Protein AF-A0A9W5K7A0-F1 (afdb_monomer_lite)

Organism: Bacillus cereus (strain VD014) (NCBI:txid1053223)

pLDDT: mean 71.96, std 7.67, range [50.91, 84.06]

Sequence (58 aa):
MKKVKNPDIKIECVEDKYVLYCLVSGIDPETFWHEPISSVERIYAGITAFEAWRNNPK

Radius of gyration: 13.46 Å; chains: 1; bounding box: 25×26×36 Å

Structure (mmCIF, N/CA/C/O backbone):
data_AF-A0A9W5K7A0-F1
#
_entry.id   AF-A0A9W5K7A0-F1
#
loop_
_atom_site.group_PDB
_atom_site.id
_atom_site.type_symbol
_atom_site.label_atom_id
_atom_site.label_alt_id
_atom_site.label_comp_id
_atom_site.label_asym_id
_atom_site.label_entity_id
_atom_site.label_seq_id
_atom_site.pdbx_PDB_ins_code
_atom_site.Cartn_x
_atom_site.Cartn_y
_atom_site.Cartn_z
_atom_site.occupancy
_atom_site.B_iso_or_equiv
_atom_site.auth_seq_id
_atom_site.auth_comp_id
_atom_site.auth_asym_id
_atom_site.auth_atom_id
_atom_site.pdbx_PDB_model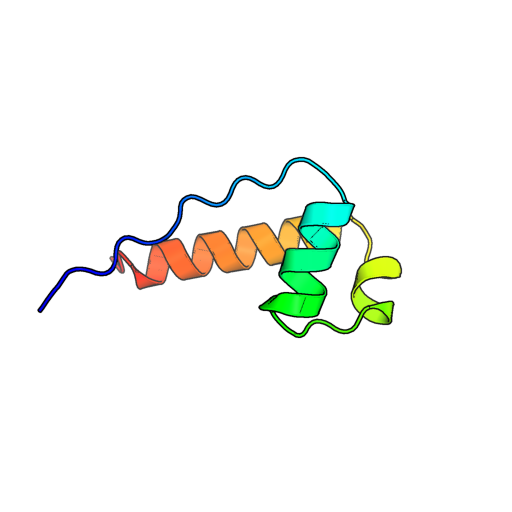_num
ATOM 1 N N . MET A 1 1 ? -14.319 6.462 27.286 1.00 50.91 1 MET A N 1
ATOM 2 C CA . MET A 1 1 ? -13.439 6.612 26.104 1.00 50.91 1 MET A CA 1
ATOM 3 C C . MET A 1 1 ? -14.312 6.807 24.873 1.00 50.91 1 MET A C 1
ATOM 5 O O . MET A 1 1 ? -15.192 5.982 24.654 1.00 50.91 1 MET A O 1
ATOM 9 N N . LYS A 1 2 ? -14.144 7.894 24.105 1.00 59.56 2 LYS A N 1
ATOM 10 C CA . LYS A 1 2 ? -14.816 8.015 22.799 1.00 59.56 2 LYS A CA 1
ATOM 11 C C . LYS A 1 2 ? -14.265 6.902 21.903 1.00 59.56 2 LYS A C 1
ATOM 13 O O . LYS A 1 2 ? -13.060 6.867 21.677 1.00 59.56 2 LYS A O 1
ATOM 18 N N . LYS A 1 3 ? -15.119 5.982 21.438 1.00 66.06 3 LYS A N 1
ATOM 19 C CA . LYS A 1 3 ? -14.736 5.020 20.396 1.00 66.06 3 LYS A CA 1
ATOM 20 C C . LYS A 1 3 ? -14.409 5.830 19.147 1.00 66.06 3 LYS A C 1
ATOM 22 O O . LYS A 1 3 ? -15.309 6.425 18.557 1.00 66.06 3 LYS A O 1
ATOM 27 N N . VAL A 1 4 ? -13.130 5.899 18.793 1.00 73.31 4 VAL A N 1
ATOM 28 C CA . VAL A 1 4 ? -12.710 6.434 17.500 1.00 73.31 4 VAL A CA 1
ATOM 29 C C . VAL A 1 4 ? -13.305 5.496 16.457 1.00 73.31 4 VAL A C 1
ATOM 31 O O . VAL A 1 4 ? -13.029 4.298 16.467 1.00 73.31 4 VAL A O 1
ATOM 34 N N . LYS A 1 5 ? -14.222 6.008 15.634 1.00 75.81 5 LYS A N 1
ATOM 35 C CA . LYS A 1 5 ? -14.706 5.260 14.477 1.00 75.81 5 LYS A CA 1
ATOM 36 C C . LYS A 1 5 ? -13.546 5.194 13.495 1.00 75.81 5 LYS A C 1
ATOM 38 O O . LYS A 1 5 ? -13.030 6.244 13.118 1.00 75.81 5 LYS A O 1
ATOM 43 N N . ASN A 1 6 ? -13.159 3.987 13.096 1.00 72.75 6 ASN A N 1
ATOM 44 C CA . ASN A 1 6 ? -12.246 3.852 11.974 1.00 72.75 6 ASN A CA 1
ATOM 45 C C . ASN A 1 6 ? -12.916 4.466 10.737 1.00 72.75 6 ASN A C 1
ATOM 47 O O . ASN A 1 6 ? -14.105 4.206 10.512 1.00 72.75 6 ASN A O 1
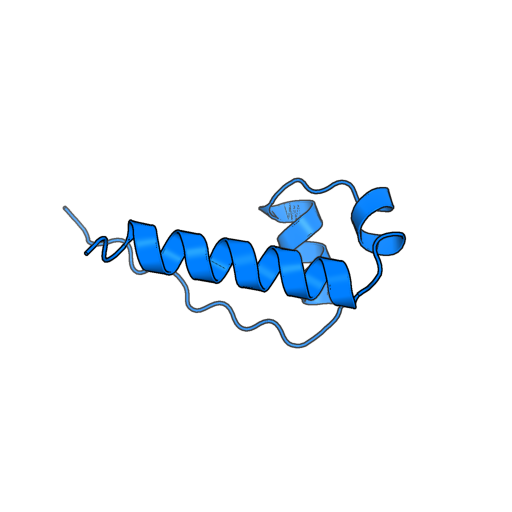ATOM 51 N N . PRO A 1 7 ? -12.203 5.317 9.986 1.00 72.19 7 PRO A N 1
ATOM 52 C CA . PRO A 1 7 ? -12.719 5.851 8.740 1.00 72.19 7 PRO A CA 1
ATOM 53 C C . PRO A 1 7 ? -12.920 4.706 7.746 1.00 72.19 7 PRO A C 1
ATOM 55 O O . PRO A 1 7 ? -12.095 3.798 7.660 1.00 72.19 7 PRO A O 1
ATOM 58 N N . ASP A 1 8 ? -14.031 4.752 7.016 1.00 72.38 8 ASP A N 1
ATOM 59 C CA . ASP A 1 8 ? -14.270 3.855 5.891 1.00 72.38 8 ASP A CA 1
ATOM 60 C C . ASP A 1 8 ? -13.536 4.429 4.675 1.00 72.38 8 ASP A C 1
ATOM 62 O O . ASP A 1 8 ? -13.893 5.500 4.180 1.00 72.38 8 ASP A O 1
ATOM 66 N N . ILE A 1 9 ? -12.444 3.779 4.272 1.00 72.69 9 ILE A N 1
ATOM 67 C CA . ILE A 1 9 ? -11.595 4.227 3.166 1.00 72.69 9 ILE A CA 1
ATOM 68 C C . ILE A 1 9 ? -11.889 3.339 1.965 1.00 72.69 9 ILE A C 1
ATOM 70 O O . ILE A 1 9 ? -11.644 2.132 1.999 1.00 72.69 9 ILE A O 1
ATOM 74 N N . LYS A 1 10 ? -12.363 3.956 0.885 1.00 75.69 10 LYS A N 1
ATOM 75 C CA . LYS A 1 10 ? -12.582 3.295 -0.397 1.00 75.69 10 LYS A CA 1
ATOM 76 C C . LYS A 1 10 ? -11.497 3.735 -1.376 1.00 75.69 10 LYS A C 1
ATOM 78 O O . LYS A 1 10 ? -11.339 4.924 -1.616 1.00 75.69 10 LYS A O 1
ATOM 83 N N . ILE A 1 11 ? -10.748 2.771 -1.902 1.00 79.19 11 ILE A N 1
ATOM 84 C CA . ILE A 1 11 ? -9.708 3.000 -2.911 1.00 79.19 11 ILE A CA 1
ATOM 85 C C . ILE A 1 11 ? -10.346 2.816 -4.284 1.00 79.19 11 ILE A C 1
ATOM 87 O O . ILE A 1 11 ? -10.855 1.730 -4.569 1.00 79.19 11 ILE A O 1
ATOM 91 N 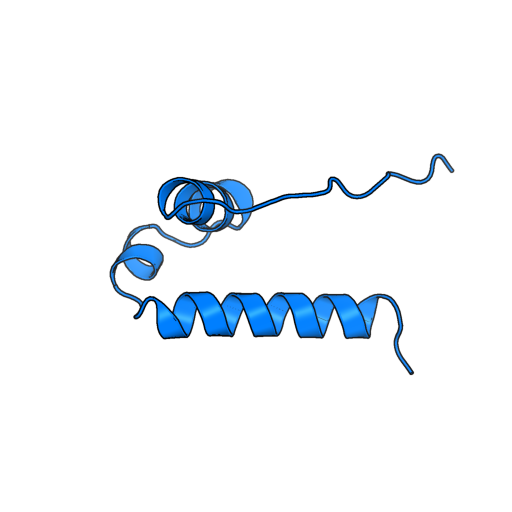N . GLU A 1 12 ? -10.326 3.849 -5.124 1.00 69.25 12 GLU A N 1
ATOM 92 C CA . GLU A 1 12 ? -11.007 3.828 -6.422 1.00 69.25 12 GLU A CA 1
ATOM 93 C C . GLU A 1 12 ? -10.025 3.808 -7.598 1.00 69.25 12 GLU A C 1
ATOM 95 O O . GLU A 1 12 ? -10.316 3.177 -8.616 1.00 69.25 12 GLU A O 1
ATOM 100 N N . CYS A 1 13 ? -8.841 4.413 -7.453 1.00 73.19 13 CYS A N 1
ATOM 101 C CA . CYS A 1 13 ? -7.832 4.468 -8.514 1.00 73.19 13 CYS A CA 1
ATOM 102 C C . CYS A 1 13 ? -6.384 4.234 -8.037 1.00 73.19 13 CYS A C 1
ATOM 104 O O . CYS A 1 13 ? -6.104 3.976 -6.863 1.00 73.19 13 CYS A O 1
ATOM 106 N N . VAL A 1 14 ? -5.440 4.268 -8.986 1.00 70.31 14 VAL A N 1
ATOM 107 C CA . VAL A 1 14 ? -4.003 4.096 -8.713 1.00 70.31 14 VAL A CA 1
ATOM 108 C C . VAL A 1 14 ? -3.447 5.284 -7.930 1.00 70.31 14 VAL A C 1
ATOM 110 O O . VAL A 1 14 ? -2.577 5.098 -7.084 1.00 70.31 14 VAL A O 1
ATOM 113 N N . GLU A 1 15 ? -3.981 6.481 -8.156 1.00 75.19 15 GLU A N 1
ATOM 114 C CA . GLU A 1 15 ? -3.631 7.697 -7.434 1.00 75.19 15 GLU A CA 1
ATOM 115 C C . GLU A 1 15 ? -4.021 7.583 -5.954 1.00 75.19 15 GLU A C 1
ATOM 117 O O . GLU A 1 15 ? -3.219 7.924 -5.085 1.00 75.19 15 GLU A O 1
ATOM 122 N N . ASP A 1 16 ? -5.186 7.005 -5.646 1.00 76.75 16 ASP A N 1
ATOM 123 C CA . ASP A 1 16 ? -5.596 6.733 -4.262 1.00 76.75 16 ASP A CA 1
ATOM 124 C C . ASP A 1 16 ? -4.664 5.716 -3.591 1.00 76.75 16 ASP A C 1
ATOM 126 O O . ASP A 1 16 ? -4.294 5.875 -2.425 1.00 76.75 16 ASP A O 1
ATOM 130 N N . LYS A 1 17 ? -4.244 4.678 -4.334 1.00 77.38 17 LYS A N 1
ATOM 131 C CA . LYS A 1 17 ? -3.249 3.702 -3.858 1.00 77.38 17 LYS A CA 1
ATOM 132 C C . LYS A 1 17 ? -1.913 4.390 -3.582 1.00 77.38 17 LYS A C 1
ATOM 134 O O . LYS A 1 17 ? -1.337 4.170 -2.522 1.00 77.38 17 LYS A O 1
ATOM 139 N N . TYR A 1 18 ? -1.445 5.243 -4.489 1.00 78.31 18 TYR A N 1
ATOM 140 C CA . TYR A 1 18 ? -0.209 6.003 -4.314 1.00 78.31 18 TYR A CA 1
ATOM 141 C C . TYR A 1 18 ? -0.266 6.867 -3.049 1.00 78.31 18 TYR A C 1
ATOM 143 O O . TYR A 1 18 ? 0.643 6.829 -2.222 1.00 78.31 18 TYR A O 1
ATOM 151 N N . VAL A 1 19 ? -1.366 7.593 -2.840 1.00 78.94 19 VAL A N 1
ATOM 152 C CA . VAL A 1 19 ? -1.554 8.426 -1.645 1.00 78.94 19 VAL A CA 1
ATOM 153 C C . VAL A 1 19 ? -1.565 7.571 -0.375 1.00 78.94 19 VAL A C 1
ATOM 155 O O . VAL A 1 19 ? -0.846 7.873 0.579 1.00 78.94 19 VAL A O 1
ATOM 158 N N . LEU A 1 20 ? -2.326 6.476 -0.349 1.00 81.88 20 LEU A N 1
ATOM 159 C CA . LEU A 1 20 ? -2.429 5.626 0.837 1.00 81.88 20 LEU A CA 1
ATOM 160 C C . LEU A 1 20 ? -1.103 4.928 1.180 1.00 81.88 20 LEU A C 1
ATOM 162 O O . LE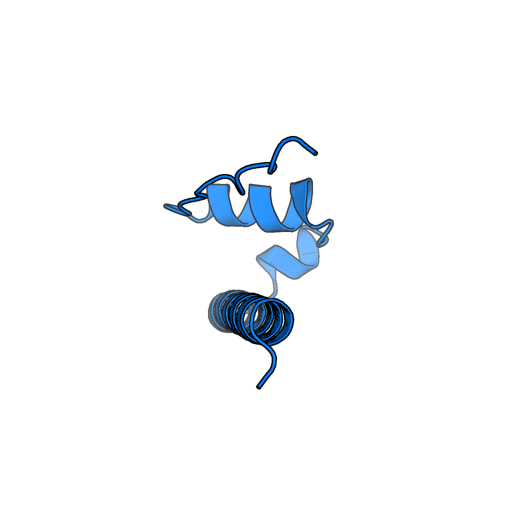U A 1 20 ? -0.706 4.865 2.345 1.00 81.88 20 LEU A O 1
ATOM 166 N N . TYR A 1 21 ? -0.401 4.396 0.185 1.00 75.69 21 TYR A N 1
ATOM 167 C CA . TYR A 1 21 ? 0.824 3.642 0.429 1.00 75.69 21 TYR A CA 1
ATOM 168 C C . TYR A 1 21 ? 2.023 4.549 0.632 1.00 75.69 21 TYR A C 1
ATOM 170 O O . TYR A 1 21 ? 2.735 4.393 1.623 1.00 75.69 21 TYR A O 1
ATOM 178 N N . CYS A 1 22 ? 2.226 5.523 -0.250 1.00 79.75 22 CYS A N 1
ATOM 179 C CA . CYS A 1 22 ? 3.419 6.349 -0.183 1.00 79.75 22 CYS A CA 1
ATOM 180 C C . CYS A 1 22 ? 3.314 7.449 0.866 1.00 79.75 22 CYS A C 1
ATOM 182 O O . CYS A 1 22 ? 4.249 7.655 1.635 1.00 79.75 22 CYS A O 1
ATOM 184 N N . LEU A 1 23 ? 2.174 8.142 0.938 1.00 72.44 23 LEU A N 1
ATOM 185 C CA . LEU A 1 23 ? 2.046 9.307 1.818 1.00 72.44 23 LEU A CA 1
ATOM 186 C C . LEU A 1 23 ? 1.576 8.937 3.225 1.00 72.44 23 LEU A C 1
ATOM 188 O O . LEU A 1 23 ? 2.053 9.524 4.192 1.00 72.44 23 LEU A O 1
ATOM 192 N N . VAL A 1 24 ? 0.657 7.975 3.356 1.00 77.19 24 VAL A N 1
ATOM 193 C CA . VAL A 1 24 ? 0.119 7.581 4.672 1.00 77.19 24 VAL A CA 1
ATOM 194 C C . VAL A 1 24 ? 0.931 6.452 5.302 1.00 77.19 24 VAL A C 1
ATOM 196 O O . VAL A 1 24 ? 1.232 6.507 6.492 1.00 77.19 24 VAL A O 1
ATOM 199 N N . SER A 1 25 ? 1.298 5.436 4.518 1.00 77.81 25 SER A N 1
ATOM 200 C CA . SER A 1 25 ? 1.988 4.241 5.032 1.00 77.81 25 SER A CA 1
ATOM 201 C C . SER A 1 25 ? 3.517 4.332 4.963 1.00 77.81 25 SER A C 1
ATOM 203 O O . SER A 1 25 ? 4.198 3.455 5.488 1.00 77.81 25 SER A O 1
ATOM 205 N N . GLY A 1 26 ? 4.061 5.384 4.339 1.00 82.38 26 GLY A N 1
ATOM 206 C CA . GLY A 1 26 ? 5.502 5.625 4.242 1.00 82.38 26 GLY A CA 1
ATOM 207 C C . GLY A 1 26 ? 6.254 4.656 3.326 1.00 82.38 26 GLY A C 1
ATOM 208 O O . GLY A 1 26 ? 7.461 4.493 3.487 1.00 82.38 26 GLY A O 1
ATOM 209 N N 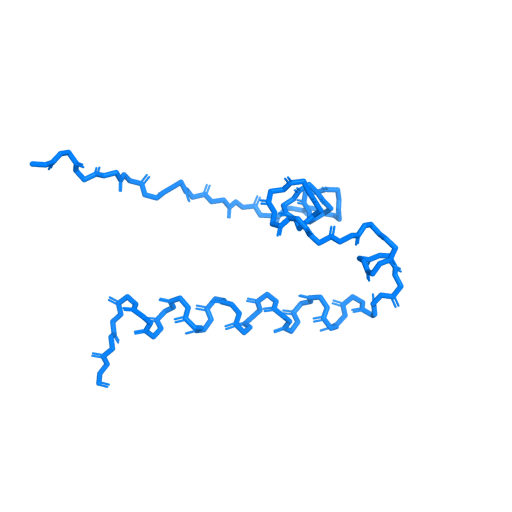. ILE A 1 27 ? 5.561 4.001 2.391 1.00 82.06 27 ILE A N 1
ATOM 210 C CA . ILE A 1 27 ? 6.196 3.181 1.352 1.00 82.06 27 ILE A CA 1
ATOM 211 C C . ILE A 1 27 ? 6.904 4.115 0.371 1.00 82.06 27 ILE A C 1
ATOM 213 O O . ILE A 1 27 ? 6.331 5.111 -0.067 1.00 82.06 27 ILE A O 1
ATOM 217 N N . ASP A 1 28 ? 8.150 3.832 0.009 1.00 84.06 28 ASP A N 1
ATOM 218 C CA . ASP A 1 28 ? 8.831 4.721 -0.922 1.00 84.06 28 ASP A CA 1
ATOM 219 C C . ASP A 1 28 ? 8.175 4.658 -2.325 1.00 84.06 28 ASP A C 1
ATOM 221 O O . ASP A 1 28 ? 7.701 3.598 -2.756 1.00 84.06 28 ASP A O 1
ATOM 225 N N . PRO A 1 29 ? 8.109 5.790 -3.050 1.00 79.88 29 PRO A N 1
ATOM 226 C CA . PRO A 1 29 ? 7.494 5.837 -4.374 1.00 79.88 29 PRO A CA 1
ATOM 227 C C . PRO A 1 29 ? 8.130 4.889 -5.392 1.00 79.88 29 PRO A C 1
ATOM 229 O O . PRO A 1 29 ? 7.435 4.379 -6.267 1.00 79.88 29 PRO A O 1
ATOM 232 N N . GLU A 1 30 ? 9.439 4.658 -5.307 1.00 83.50 30 GLU A N 1
ATOM 233 C CA . GLU A 1 30 ? 10.162 3.832 -6.269 1.00 83.50 30 GLU A CA 1
ATOM 234 C C . GLU A 1 30 ? 9.758 2.362 -6.122 1.00 83.50 30 GLU A C 1
ATOM 236 O O . GLU A 1 30 ? 9.427 1.723 -7.121 1.00 83.50 30 GLU A O 1
ATOM 241 N N . THR A 1 31 ? 9.644 1.865 -4.889 1.00 79.75 31 THR A N 1
ATOM 242 C CA . THR A 1 31 ? 9.073 0.547 -4.588 1.00 79.75 31 THR A CA 1
ATOM 243 C C . THR A 1 31 ? 7.623 0.444 -5.043 1.00 79.75 31 THR A C 1
ATOM 245 O O . THR A 1 31 ? 7.246 -0.573 -5.619 1.00 79.75 31 THR A O 1
ATOM 248 N N . PHE A 1 32 ? 6.801 1.482 -4.852 1.00 82.06 32 PHE A N 1
ATOM 249 C CA . PHE A 1 32 ? 5.402 1.451 -5.292 1.00 82.06 32 PHE A CA 1
ATOM 250 C C . PHE A 1 32 ? 5.259 1.294 -6.815 1.00 82.06 32 PHE A C 1
ATOM 252 O O . PHE A 1 32 ? 4.429 0.510 -7.271 1.00 82.06 32 PHE A O 1
ATOM 259 N N . TRP A 1 33 ? 6.059 2.022 -7.600 1.00 74.12 33 TRP A N 1
ATOM 260 C CA . TRP A 1 33 ? 5.966 2.002 -9.065 1.00 74.12 33 TRP A CA 1
ATOM 261 C C . TRP A 1 33 ? 6.651 0.794 -9.718 1.00 74.12 33 TRP A C 1
ATOM 263 O O . TRP A 1 33 ? 6.289 0.440 -10.841 1.00 74.12 33 TRP A O 1
ATOM 273 N N . HIS A 1 34 ? 7.617 0.163 -9.042 1.00 76.75 34 HIS A N 1
ATOM 274 C CA . HIS A 1 34 ? 8.372 -0.977 -9.579 1.00 76.75 34 HIS A CA 1
ATOM 275 C C . HIS A 1 34 ? 7.937 -2.339 -9.025 1.00 76.75 34 HIS A C 1
ATOM 277 O O . HIS A 1 34 ? 8.309 -3.368 -9.594 1.00 76.75 34 HIS A O 1
ATOM 283 N N . GLU A 1 35 ? 7.131 -2.382 -7.963 1.00 67.94 35 GLU A N 1
ATOM 284 C CA . GLU A 1 35 ? 6.442 -3.610 -7.575 1.00 67.94 35 GLU A CA 1
ATOM 285 C C . GLU A 1 35 ? 5.338 -3.931 -8.594 1.00 67.94 35 GLU A C 1
ATOM 287 O O . GLU A 1 35 ? 4.522 -3.065 -8.932 1.00 67.94 35 GLU A O 1
ATOM 292 N N . PRO A 1 36 ? 5.249 -5.182 -9.083 1.00 68.56 36 PRO A N 1
ATOM 293 C CA . PRO A 1 36 ? 4.078 -5.645 -9.805 1.00 68.56 36 PRO A CA 1
ATOM 294 C C . PRO A 1 36 ? 2.799 -5.243 -9.067 1.00 68.56 36 PRO A C 1
ATOM 296 O O . PRO A 1 36 ? 2.663 -5.497 -7.871 1.00 68.56 36 PRO A O 1
ATOM 299 N N . ILE A 1 37 ? 1.820 -4.679 -9.779 1.00 64.06 37 ILE A N 1
ATOM 300 C CA . ILE A 1 37 ? 0.508 -4.333 -9.200 1.00 64.06 37 ILE A CA 1
ATOM 301 C C . ILE A 1 37 ? -0.083 -5.508 -8.399 1.00 64.06 37 ILE A C 1
ATOM 303 O O . ILE A 1 37 ? -0.639 -5.304 -7.323 1.00 64.06 37 ILE A O 1
ATOM 307 N N . SER A 1 38 ? 0.128 -6.745 -8.862 1.00 62.69 38 SER A N 1
ATOM 308 C CA . SER A 1 38 ? -0.268 -7.974 -8.166 1.00 62.69 38 SER A CA 1
ATOM 309 C C . SER A 1 38 ? 0.402 -8.162 -6.799 1.00 62.69 38 SER A C 1
ATOM 311 O O . SER A 1 38 ? -0.198 -8.723 -5.885 1.00 62.69 38 SER A O 1
ATOM 313 N N . SER A 1 39 ? 1.647 -7.717 -6.633 1.00 60.53 39 SER A N 1
ATOM 314 C CA . SER A 1 39 ? 2.344 -7.724 -5.347 1.00 60.53 39 SER A CA 1
ATOM 315 C C . SER A 1 39 ? 1.807 -6.650 -4.411 1.00 60.53 39 SER A C 1
ATOM 317 O O . SER A 1 39 ? 1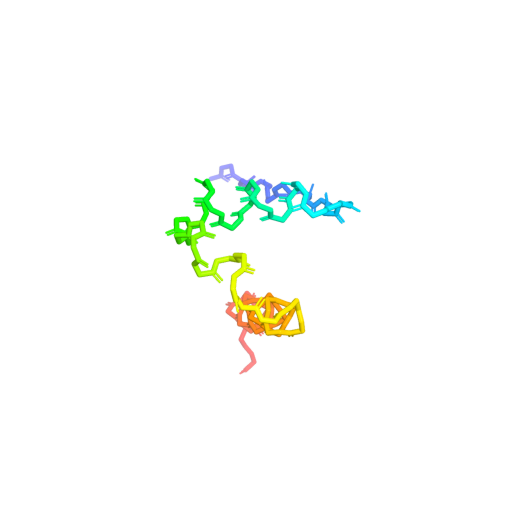.604 -6.942 -3.235 1.00 60.53 39 SER A O 1
ATOM 319 N N . VAL A 1 40 ? 1.517 -5.448 -4.923 1.00 60.09 40 VAL A N 1
ATOM 320 C CA . VAL A 1 40 ? 0.884 -4.367 -4.146 1.00 60.09 40 VAL A CA 1
ATOM 321 C C . VAL A 1 40 ? -0.488 -4.818 -3.637 1.00 60.09 40 VAL A C 1
ATOM 323 O O . VAL A 1 40 ? -0.807 -4.666 -2.458 1.00 60.09 40 VAL A O 1
ATOM 326 N N . GLU A 1 41 ? -1.278 -5.468 -4.493 1.00 62.94 41 GLU A N 1
ATOM 327 C CA . GLU A 1 41 ? -2.564 -6.067 -4.122 1.00 62.94 41 GLU A CA 1
ATOM 328 C C . GLU A 1 41 ? -2.416 -7.197 -3.094 1.00 62.94 41 GLU A C 1
ATOM 330 O O . GLU A 1 41 ? -3.223 -7.306 -2.170 1.00 62.94 41 GLU A O 1
ATOM 335 N N . ARG A 1 42 ? -1.357 -8.007 -3.192 1.00 57.72 42 ARG A N 1
ATOM 336 C CA . ARG A 1 42 ? -1.065 -9.082 -2.233 1.00 57.72 42 ARG A CA 1
ATOM 337 C C . ARG A 1 42 ? -0.614 -8.553 -0.870 1.00 57.72 42 ARG A C 1
ATOM 339 O O . ARG A 1 42 ? -1.030 -9.095 0.151 1.00 57.72 42 ARG A O 1
ATOM 346 N N . ILE A 1 43 ? 0.214 -7.508 -0.840 1.00 60.84 43 ILE A N 1
ATOM 347 C CA . ILE A 1 43 ? 0.634 -6.830 0.396 1.00 60.84 43 ILE A CA 1
ATOM 348 C C . ILE A 1 43 ? -0.592 -6.232 1.087 1.00 60.84 43 ILE A C 1
ATOM 350 O O . ILE A 1 43 ? -0.774 -6.439 2.286 1.00 60.84 43 ILE A O 1
ATOM 354 N N . TYR A 1 44 ? -1.480 -5.586 0.325 1.00 62.81 44 TYR A N 1
ATOM 355 C CA . TYR A 1 44 ? -2.746 -5.085 0.852 1.00 62.81 44 TYR A CA 1
ATOM 356 C C . TYR A 1 44 ? -3.597 -6.195 1.463 1.00 62.81 44 TYR A C 1
ATOM 358 O O . TYR A 1 44 ? -3.983 -6.100 2.625 1.00 62.81 44 TYR A O 1
ATOM 366 N N . ALA A 1 45 ? -3.827 -7.278 0.715 1.00 64.38 45 ALA A N 1
ATOM 367 C CA . ALA A 1 45 ? -4.597 -8.421 1.195 1.00 64.38 45 ALA A CA 1
ATOM 368 C C . ALA A 1 45 ? -3.993 -9.023 2.475 1.00 64.38 45 ALA A C 1
ATOM 370 O O . ALA A 1 45 ? -4.728 -9.395 3.388 1.00 64.38 45 ALA A O 1
ATOM 371 N N . GLY A 1 46 ? -2.661 -9.068 2.570 1.00 66.44 46 GLY A N 1
ATOM 372 C CA . GLY A 1 46 ? -1.939 -9.500 3.765 1.00 66.44 46 GLY A CA 1
ATOM 373 C C . GLY A 1 46 ? -2.149 -8.573 4.964 1.00 66.44 46 GLY A C 1
ATOM 374 O O . GLY A 1 46 ? -2.436 -9.058 6.057 1.00 66.44 46 GLY A O 1
ATOM 375 N N . ILE A 1 47 ? -2.072 -7.253 4.769 1.00 70.12 47 ILE A N 1
ATOM 376 C CA . ILE A 1 47 ? -2.344 -6.263 5.824 1.00 70.12 47 ILE A CA 1
ATOM 377 C C . ILE A 1 47 ? -3.805 -6.354 6.276 1.00 70.12 47 ILE A C 1
ATOM 379 O O . ILE A 1 47 ? -4.063 -6.404 7.476 1.00 70.12 47 ILE A O 1
ATOM 383 N N . THR A 1 48 ? -4.760 -6.450 5.346 1.00 71.12 48 THR A N 1
ATOM 384 C CA . THR A 1 48 ? -6.184 -6.638 5.660 1.00 71.12 48 THR A CA 1
ATOM 385 C C . THR A 1 48 ? -6.421 -7.928 6.446 1.00 71.12 48 THR A C 1
ATOM 387 O O . THR A 1 48 ? -7.150 -7.917 7.436 1.00 71.12 48 THR A O 1
ATOM 390 N N . ALA A 1 49 ? -5.787 -9.034 6.048 1.00 64.38 49 ALA A N 1
ATOM 391 C CA . ALA A 1 49 ? -5.886 -10.310 6.752 1.00 64.38 49 ALA A CA 1
ATOM 392 C C . ALA A 1 49 ? -5.271 -10.245 8.161 1.00 64.38 49 ALA A C 1
ATOM 394 O O . ALA A 1 49 ? -5.861 -10.750 9.117 1.00 64.38 49 ALA A O 1
ATOM 395 N N . PHE A 1 50 ? -4.118 -9.587 8.309 1.00 69.00 50 PHE A N 1
ATOM 396 C CA . PHE A 1 50 ? -3.463 -9.381 9.599 1.00 69.00 50 PHE A CA 1
ATOM 397 C C . PHE A 1 50 ? -4.298 -8.498 10.537 1.00 69.00 50 PHE A C 1
ATOM 399 O O . PHE A 1 50 ? -4.511 -8.855 11.694 1.00 69.00 50 PHE A O 1
ATOM 406 N N . GLU A 1 51 ? -4.821 -7.378 10.038 1.00 72.06 51 GLU A N 1
ATOM 407 C CA . GLU A 1 51 ? -5.748 -6.497 10.756 1.00 72.06 51 GLU A CA 1
ATOM 408 C C . GLU A 1 51 ? -7.010 -7.253 11.200 1.00 72.06 51 GLU A C 1
ATOM 410 O O . GLU A 1 51 ? -7.435 -7.131 12.351 1.00 72.06 51 GLU A O 1
ATOM 415 N N . ALA A 1 52 ? -7.588 -8.080 10.322 1.00 76.00 52 ALA A N 1
ATOM 416 C CA . ALA A 1 52 ? -8.758 -8.898 10.635 1.00 76.00 52 ALA A CA 1
ATOM 417 C C . ALA A 1 52 ? -8.478 -9.908 11.758 1.00 76.00 52 ALA A C 1
ATOM 419 O O . ALA A 1 52 ? -9.281 -10.026 12.684 1.00 76.00 52 ALA A O 1
ATOM 420 N N . TRP A 1 53 ? -7.328 -10.588 11.715 1.00 82.75 53 TRP A N 1
ATOM 421 C CA . TRP A 1 53 ? -6.892 -11.466 12.801 1.00 82.75 53 TRP A CA 1
ATOM 422 C C . TRP A 1 53 ? -6.658 -10.687 14.098 1.00 82.75 53 TRP A C 1
ATOM 424 O O . TRP A 1 53 ? -7.194 -11.062 15.133 1.00 82.75 53 TRP A O 1
ATOM 434 N N . ARG A 1 54 ? -5.926 -9.568 14.059 1.00 76.44 54 ARG A N 1
ATOM 435 C CA . ARG A 1 54 ? -5.628 -8.757 15.252 1.00 76.44 54 ARG A CA 1
ATOM 436 C C . ARG A 1 54 ? -6.896 -8.265 15.950 1.00 76.44 54 ARG A C 1
ATOM 438 O O . ARG A 1 54 ? -6.937 -8.199 17.175 1.00 76.44 54 ARG A O 1
ATOM 445 N N . ASN A 1 55 ? -7.912 -7.886 15.177 1.00 77.06 55 ASN A N 1
ATOM 446 C CA . ASN A 1 55 ? -9.159 -7.329 15.702 1.00 77.06 55 ASN A CA 1
ATOM 447 C C . ASN A 1 55 ? -10.134 -8.404 16.197 1.00 77.06 55 ASN A C 1
ATOM 449 O O . ASN A 1 55 ? -11.044 -8.092 16.965 1.00 77.06 55 ASN A O 1
ATOM 453 N N . ASN A 1 56 ? -9.962 -9.653 15.766 1.00 75.81 56 ASN A N 1
ATOM 454 C CA . ASN A 1 56 ? -10.754 -10.774 16.249 1.00 75.81 56 ASN A CA 1
ATOM 455 C C . ASN A 1 56 ? -9.897 -12.050 16.306 1.00 75.81 56 ASN A C 1
ATOM 457 O O . ASN A 1 56 ? -10.102 -12.971 15.506 1.00 75.81 56 ASN A O 1
ATOM 461 N N . PRO A 1 57 ? -8.905 -12.090 17.216 1.00 61.31 57 PRO A N 1
ATOM 462 C CA . PRO A 1 57 ? -8.004 -13.219 17.314 1.00 61.31 57 PRO A CA 1
ATOM 463 C C . PRO A 1 57 ? -8.805 -14.365 17.922 1.00 61.31 57 PRO A C 1
ATOM 465 O O . PRO A 1 57 ? -9.255 -14.282 19.065 1.00 61.31 57 PRO A O 1
ATOM 468 N N . LYS A 1 58 ? -9.060 -15.395 17.119 1.00 59.56 58 LYS A N 1
ATOM 469 C CA . LYS A 1 58 ? -9.540 -16.676 17.636 1.00 59.56 58 LYS A CA 1
ATOM 470 C C . LYS A 1 58 ? -8.379 -17.467 18.211 1.00 59.56 58 LYS A C 1
ATOM 472 O O . LYS A 1 58 ? -7.294 -17.423 17.589 1.00 59.56 58 LYS A O 1
#

Foldseek 3Di:
DPPDDDDDDDDDDPVSLCCCCCVVVVHPPVCSVPPDPVVSVVVVVVVVVVVVCVVPPD

Secondary structure (DSSP, 8-state):
----PPP-----SHHHHHIIIIIIS---HHHHHHS-HHHHHHHHHHHHHHHHHHHS--